Protein AF-A0A327Q9C8-F1 (afdb_monomer_lite)

Organism: NCBI:txid331697

Foldseek 3Di:
DAFD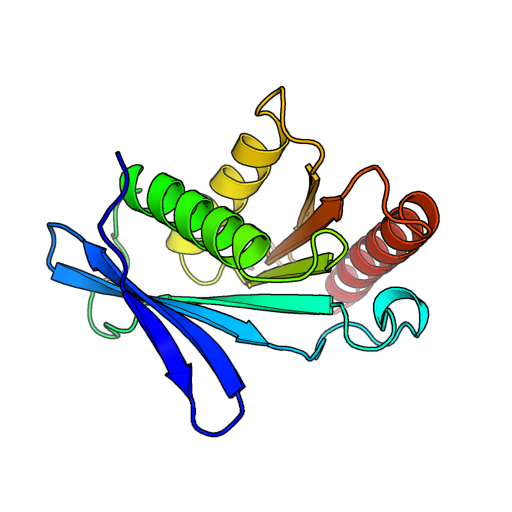KDWDADPVRWIKIWGADPVRWIKMKIWDLDDPQDPDVLCNPVSLETEIDMDTPDPPPPQPDPQDVRVLVVVVVVVVVVCVVDPVFRKYKYKDQPPGPVSVSVLVSLVVVQVDPDAQKHKDKDWQDALDPPGTIMMIMMIGGVPRPCVVVNVVSSVVSSVVVSVVRNVD

pLDDT: mean 71.85, std 12.56, range [40.75, 93.62]

Secondary structure (DSSP, 8-state):
----EEEEE-TT--EEEEEE-TT--EEEEEEES--TT---TTTTGGG-EEEEEEEE--S-S-S-----HHHHHHHHHHHHHHHHHS-TT-EEEEEE-TTSHHHHHHHHHHHHHTT-TT-SEEEEEEEE--SSTTSPPEEEEEEEETT-TTHHHHHHHHHHHHHHHHHHHHH-

Structure (mmCIF, N/CA/C/O backbone):
data_AF-A0A327Q9C8-F1
#
_entry.id   AF-A0A327Q9C8-F1
#
loop_
_atom_site.group_PDB
_atom_site.id
_atom_site.type_symbol
_atom_site.label_atom_id
_atom_site.label_alt_id
_atom_site.label_comp_id
_atom_site.label_asym_id
_atom_site.label_entity_id
_atom_site.label_seq_id
_atom_site.pdbx_PDB_ins_code
_atom_site.Cartn_x
_atom_site.Cartn_y
_atom_site.Cartn_z
_atom_site.occupancy
_atom_site.B_iso_or_equiv
_atom_site.auth_seq_id
_atom_site.auth_comp_id
_atom_site.auth_asym_id
_atom_site.auth_atom_id
_atom_site.pdbx_PDB_model_num
ATOM 1 N N . MET A 1 1 ? -9.774 6.322 -15.501 1.00 77.56 1 MET A N 1
ATOM 2 C CA . MET A 1 1 ? -10.472 5.129 -14.976 1.00 77.56 1 MET A CA 1
ATOM 3 C C . MET A 1 1 ? -9.432 4.022 -14.852 1.00 77.56 1 MET A C 1
ATOM 5 O O . MET A 1 1 ? -8.570 3.989 -15.714 1.00 77.56 1 MET A O 1
ATOM 9 N N . GLY A 1 2 ? -9.413 3.244 -13.765 1.00 84.75 2 GLY A N 1
ATOM 10 C CA . GLY A 1 2 ? -8.486 2.107 -13.612 1.00 84.75 2 GLY A CA 1
ATOM 11 C C . GLY A 1 2 ? -9.004 0.857 -14.327 1.00 84.75 2 GLY A C 1
ATOM 12 O O . GLY A 1 2 ? -10.088 0.898 -14.907 1.00 84.75 2 GLY A O 1
ATOM 13 N N . TYR A 1 3 ? -8.252 -0.237 -14.264 1.00 90.62 3 TYR A N 1
ATOM 14 C CA . TYR A 1 3 ? -8.705 -1.549 -14.710 1.00 90.62 3 TYR A CA 1
ATOM 15 C C . TYR A 1 3 ? -9.805 -2.089 -13.783 1.00 90.62 3 TYR A C 1
ATOM 17 O O . TYR A 1 3 ? -9.808 -1.783 -12.584 1.00 90.62 3 TYR A O 1
ATOM 25 N N . PRO A 1 4 ? -10.749 -2.879 -14.320 1.00 93.25 4 PRO A N 1
ATOM 26 C CA . PRO A 1 4 ? -11.694 -3.614 -13.494 1.00 93.25 4 PRO A CA 1
ATOM 27 C C . PRO A 1 4 ? -10.944 -4.647 -12.648 1.00 93.25 4 PRO A C 1
ATOM 29 O O . PRO A 1 4 ? -9.995 -5.275 -13.116 1.00 93.25 4 PRO A O 1
ATOM 32 N N . PHE A 1 5 ? -11.381 -4.826 -11.406 1.00 93.62 5 PHE A N 1
ATOM 33 C CA . PHE A 1 5 ? -10.825 -5.807 -10.482 1.00 93.62 5 PHE A CA 1
ATOM 34 C C . PHE A 1 5 ? -11.943 -6.633 -9.853 1.00 93.62 5 PHE A C 1
ATOM 36 O O . PHE A 1 5 ? -13.076 -6.165 -9.733 1.00 93.62 5 PHE A O 1
ATOM 43 N N . THR A 1 6 ? -11.615 -7.855 -9.446 1.00 92.69 6 THR A N 1
ATOM 44 C CA . THR A 1 6 ? -12.556 -8.783 -8.810 1.00 92.69 6 THR A CA 1
ATOM 45 C C . THR A 1 6 ? -12.123 -9.035 -7.365 1.00 92.69 6 THR A C 1
ATOM 47 O O . THR A 1 6 ? -10.964 -9.408 -7.157 1.00 92.69 6 THR A O 1
ATOM 50 N N . PRO A 1 7 ? -12.999 -8.802 -6.368 1.00 90.38 7 PRO A N 1
ATOM 51 C CA . PRO A 1 7 ? -12.724 -9.149 -4.981 1.00 90.38 7 PRO A CA 1
ATOM 52 C C . PRO A 1 7 ? -12.836 -10.660 -4.773 1.00 90.38 7 PRO A C 1
ATOM 54 O O . PRO A 1 7 ? -13.761 -11.304 -5.268 1.00 90.38 7 PRO A O 1
ATOM 57 N N . HIS A 1 8 ? -11.917 -11.207 -3.993 1.00 87.81 8 HIS A N 1
ATOM 58 C CA . HIS A 1 8 ? -11.898 -12.599 -3.582 1.00 87.81 8 HIS A CA 1
ATOM 59 C C . HIS A 1 8 ? -11.487 -12.712 -2.111 1.00 87.81 8 HIS A C 1
ATOM 61 O O . HIS A 1 8 ? -10.903 -11.796 -1.530 1.00 87.81 8 HIS A O 1
ATOM 67 N N . CYS A 1 9 ? -11.795 -13.857 -1.514 1.00 78.81 9 CYS A N 1
ATOM 68 C CA . CYS A 1 9 ? -11.366 -14.222 -0.173 1.00 78.81 9 CYS A CA 1
ATOM 69 C C . CYS A 1 9 ? -10.882 -15.670 -0.231 1.00 78.81 9 CYS A C 1
ATOM 71 O O . CYS A 1 9 ? -11.564 -16.510 -0.827 1.00 78.81 9 CYS A O 1
ATOM 73 N N . ASP A 1 10 ? -9.699 -15.957 0.308 1.00 72.94 10 ASP A N 1
ATOM 74 C CA . ASP A 1 10 ? -9.214 -17.335 0.383 1.00 72.94 10 ASP A CA 1
ATOM 75 C C . ASP A 1 10 ? -9.834 -18.100 1.571 1.00 72.94 10 ASP A C 1
ATOM 77 O O . ASP A 1 10 ? -10.580 -17.554 2.386 1.00 72.94 10 ASP A O 1
ATOM 81 N N . LEU A 1 11 ? -9.528 -19.398 1.673 1.00 57.03 11 LEU A N 1
ATOM 82 C CA . LEU A 1 11 ? -10.013 -20.268 2.755 1.00 57.03 11 LEU A CA 1
ATOM 83 C C . LEU A 1 11 ? -9.495 -19.866 4.152 1.00 57.03 11 LEU A C 1
ATOM 85 O O . LEU A 1 11 ? -9.964 -20.415 5.144 1.00 57.03 11 LEU A O 1
ATOM 89 N N . GLN A 1 12 ? -8.523 -18.952 4.234 1.00 59.66 12 GLN A N 1
ATOM 90 C CA . GLN A 1 12 ? -7.949 -18.420 5.473 1.00 59.66 12 GLN A CA 1
ATOM 91 C C . GLN A 1 12 ? -8.437 -16.992 5.767 1.00 59.66 12 GLN A C 1
ATOM 93 O O . GLN A 1 12 ? -7.821 -16.294 6.570 1.00 59.66 12 GLN A O 1
ATOM 98 N N . GLU A 1 13 ? -9.524 -16.560 5.119 1.00 66.62 13 GLU A N 1
ATOM 99 C CA . GLU A 1 13 ? -10.104 -15.219 5.237 1.00 66.62 13 GLU A CA 1
ATOM 100 C C . GLU A 1 13 ? -9.146 -14.084 4.850 1.00 66.62 13 GLU A C 1
ATOM 102 O O . GLU A 1 13 ? -9.253 -12.970 5.366 1.00 66.62 13 GLU A O 1
ATOM 107 N N . LYS A 1 14 ? -8.201 -14.336 3.939 1.00 78.06 14 LYS A N 1
ATOM 108 C CA . LYS A 1 14 ? -7.322 -13.293 3.405 1.00 78.06 14 LYS A CA 1
ATOM 109 C C . LYS A 1 14 ? -8.002 -12.642 2.202 1.00 78.06 14 LYS A C 1
ATOM 111 O O . LYS A 1 14 ? -8.153 -13.293 1.160 1.00 78.06 14 LYS A O 1
ATOM 116 N N . PRO A 1 15 ? -8.427 -11.370 2.310 1.00 87.69 15 PRO A N 1
ATOM 117 C CA . PRO A 1 15 ? -8.992 -10.664 1.179 1.00 87.69 15 PRO A CA 1
ATOM 118 C C . PRO A 1 15 ? -7.902 -10.395 0.144 1.00 87.69 15 PRO A C 1
ATOM 120 O O . PRO A 1 15 ? -6.820 -9.888 0.456 1.00 87.69 15 PRO A O 1
ATOM 123 N N . TYR A 1 16 ? -8.206 -10.717 -1.109 1.00 90.94 16 TYR A N 1
ATOM 124 C CA . TYR A 1 16 ? -7.341 -10.406 -2.234 1.00 90.94 16 TYR A CA 1
ATOM 125 C C . TYR A 1 16 ? -8.145 -9.938 -3.441 1.00 90.94 16 TYR A C 1
ATOM 127 O O . TYR A 1 16 ? -9.330 -10.227 -3.594 1.00 90.94 16 TYR A O 1
ATOM 135 N N . TYR A 1 17 ? -7.492 -9.187 -4.316 1.00 92.94 17 TYR A N 1
ATOM 136 C CA . TYR A 1 17 ? -8.114 -8.574 -5.479 1.00 92.94 17 TYR A CA 1
ATOM 137 C C . TYR A 1 17 ? -7.299 -8.893 -6.716 1.00 92.94 17 TYR A C 1
ATOM 139 O O . TYR A 1 17 ? -6.083 -8.703 -6.729 1.00 92.94 17 TYR A O 1
ATOM 147 N N . PHE A 1 18 ? -7.978 -9.352 -7.761 1.00 92.06 18 PHE A N 1
ATOM 148 C CA . PHE A 1 18 ? -7.358 -9.718 -9.028 1.00 92.06 18 PHE A CA 1
ATOM 149 C C . PHE A 1 18 ? -7.755 -8.739 -10.129 1.00 92.06 18 PHE A C 1
ATOM 151 O O . PHE A 1 18 ? -8.927 -8.372 -10.237 1.00 92.06 18 PHE A O 1
ATOM 158 N N . PHE A 1 19 ? -6.802 -8.340 -10.969 1.00 91.75 19 PHE A N 1
ATOM 159 C CA . PHE A 1 19 ? -7.086 -7.591 -12.193 1.00 91.75 19 PHE A CA 1
ATOM 160 C C . PHE A 1 19 ? -6.124 -7.952 -13.320 1.00 91.75 19 PHE A C 1
ATOM 162 O O . PHE A 1 19 ? -4.989 -8.372 -13.087 1.00 91.75 19 PHE A O 1
ATOM 169 N N . VAL A 1 20 ? -6.590 -7.739 -14.551 1.00 89.81 20 VAL A N 1
ATOM 170 C CA . VAL A 1 20 ? -5.823 -7.960 -15.779 1.00 89.81 20 VAL A CA 1
ATOM 171 C C . VAL A 1 20 ? -5.745 -6.650 -16.550 1.00 89.81 20 VAL A C 1
ATOM 173 O O . VAL A 1 20 ? -6.738 -5.927 -16.658 1.00 89.81 20 VAL A O 1
ATOM 176 N N . THR A 1 21 ? -4.564 -6.322 -17.068 1.00 87.06 21 THR A N 1
ATOM 177 C CA . THR A 1 21 ? -4.378 -5.138 -17.913 1.00 87.06 21 THR A CA 1
ATOM 178 C C . THR A 1 21 ? -4.852 -5.391 -19.345 1.00 87.06 21 THR A C 1
ATOM 180 O O . THR A 1 21 ? -5.048 -6.525 -19.774 1.00 87.06 21 THR A O 1
ATOM 183 N N . ASP A 1 22 ? -4.966 -4.330 -20.137 1.00 84.94 22 ASP A N 1
ATOM 184 C CA . ASP A 1 22 ? -5.209 -4.397 -21.586 1.00 84.94 22 ASP A CA 1
ATOM 185 C C . ASP A 1 22 ? -4.119 -5.166 -22.355 1.00 84.94 22 ASP A C 1
ATOM 187 O O . ASP A 1 22 ? -4.360 -5.662 -23.452 1.00 84.94 22 ASP A O 1
ATOM 191 N N . LYS A 1 23 ? -2.929 -5.308 -21.760 1.00 81.81 23 LYS A N 1
ATOM 192 C CA . LYS A 1 23 ? -1.809 -6.097 -22.294 1.00 81.81 23 LYS A CA 1
ATOM 193 C C . LYS A 1 23 ? -1.829 -7.562 -21.851 1.00 81.81 23 LYS A C 1
ATOM 195 O O . LYS A 1 23 ? -0.871 -8.279 -22.122 1.00 81.81 23 LYS A O 1
ATOM 200 N N . GLY A 1 24 ? -2.877 -7.995 -21.151 1.00 83.00 24 GLY A N 1
ATOM 201 C CA . GLY A 1 24 ? -3.001 -9.361 -20.647 1.00 83.00 24 GLY A CA 1
ATOM 202 C C . GLY A 1 24 ? -2.113 -9.669 -19.440 1.00 83.00 24 GLY A C 1
ATOM 203 O O . GLY A 1 24 ? -1.916 -10.839 -19.137 1.00 83.00 24 GLY A O 1
ATOM 204 N N . LEU A 1 25 ? -1.573 -8.651 -18.756 1.00 82.44 25 LEU A N 1
ATOM 205 C CA . LEU A 1 25 ? -0.778 -8.858 -17.544 1.00 82.44 25 LEU A CA 1
ATOM 206 C C . LEU A 1 25 ? -1.697 -9.023 -16.337 1.00 82.44 25 LEU A C 1
ATOM 208 O O . LEU A 1 25 ? -2.551 -8.170 -16.089 1.00 82.44 25 LEU A O 1
ATOM 212 N N . SER A 1 26 ? -1.471 -10.080 -15.571 1.00 86.12 26 SER A N 1
ATOM 213 C CA . SER A 1 26 ? -2.264 -10.484 -14.419 1.00 86.12 26 SER A CA 1
ATOM 214 C C . SER A 1 26 ? -1.612 -10.054 -13.111 1.00 86.12 26 SER A C 1
ATOM 216 O O . SER A 1 26 ? -0.422 -10.284 -12.869 1.00 86.12 26 SER A O 1
ATOM 218 N N . TYR A 1 27 ? -2.415 -9.461 -12.233 1.00 85.06 27 TYR A N 1
ATOM 219 C CA . TYR A 1 27 ? -1.970 -8.943 -10.949 1.00 85.06 27 TYR A CA 1
ATOM 220 C C . TYR A 1 27 ? -2.885 -9.373 -9.810 1.00 85.06 27 TYR A C 1
ATOM 222 O O . TYR A 1 27 ? -4.100 -9.484 -9.979 1.00 85.06 27 TYR A O 1
ATOM 230 N N . VAL A 1 28 ? -2.285 -9.546 -8.635 1.00 88.00 28 VAL A N 1
ATOM 231 C CA . VAL A 1 28 ? -2.977 -9.803 -7.376 1.00 88.00 28 VAL A CA 1
ATOM 232 C C . VAL A 1 28 ? -2.546 -8.785 -6.318 1.00 88.00 28 VAL A C 1
ATOM 234 O O . VAL A 1 28 ? -1.364 -8.456 -6.206 1.00 88.00 28 VAL A O 1
ATOM 237 N N . VAL A 1 29 ? -3.513 -8.257 -5.569 1.00 87.50 29 VAL A N 1
ATOM 238 C CA . VAL A 1 29 ? -3.307 -7.439 -4.365 1.00 87.50 29 VAL A CA 1
ATOM 239 C C . VAL A 1 29 ? -3.831 -8.234 -3.179 1.00 87.50 29 VAL A C 1
ATOM 241 O O . VAL A 1 29 ? -5.007 -8.579 -3.171 1.00 87.50 29 VAL A O 1
ATOM 244 N N . GLU A 1 30 ? -2.991 -8.519 -2.195 1.00 86.81 30 GLU A N 1
ATOM 245 C CA . GLU A 1 30 ? -3.304 -9.352 -1.031 1.00 86.81 30 GLU A CA 1
ATOM 246 C C . GLU A 1 30 ? -3.218 -8.506 0.241 1.00 86.81 30 GLU A C 1
ATOM 248 O O . GLU A 1 30 ? -2.313 -7.683 0.377 1.00 86.81 30 GLU A O 1
ATOM 253 N N . PHE A 1 31 ? -4.161 -8.699 1.161 1.00 85.62 31 PHE A N 1
ATOM 254 C CA . PHE A 1 31 ? -4.226 -7.989 2.436 1.00 85.62 31 PHE A CA 1
ATOM 255 C C . PHE A 1 31 ? -4.073 -8.999 3.573 1.00 85.62 31 PHE A C 1
ATOM 257 O O . PHE A 1 31 ? -4.984 -9.775 3.866 1.00 85.62 31 PHE A O 1
ATOM 264 N N . TYR A 1 32 ? -2.916 -8.996 4.225 1.00 81.69 32 TYR A N 1
ATOM 265 C CA . TYR A 1 32 ? -2.605 -9.921 5.305 1.00 81.69 32 TYR A CA 1
ATOM 266 C C . TYR A 1 32 ? -2.839 -9.264 6.660 1.00 81.69 32 TYR A C 1
ATOM 268 O O . TYR A 1 32 ? -2.245 -8.233 6.956 1.00 81.69 32 TYR A O 1
ATOM 276 N N . ARG A 1 33 ? -3.646 -9.892 7.524 1.00 75.44 33 ARG A N 1
ATOM 277 C CA . ARG A 1 33 ? -3.734 -9.544 8.956 1.00 75.44 33 ARG A CA 1
ATOM 278 C C . ARG A 1 33 ? -2.525 -10.083 9.722 1.00 75.44 33 ARG A C 1
ATOM 280 O O . ARG A 1 33 ? -2.646 -10.919 10.611 1.00 75.44 33 ARG A O 1
ATOM 287 N N . SER A 1 34 ? -1.344 -9.672 9.300 1.00 63.66 34 SER A N 1
ATOM 288 C CA . SER A 1 34 ? -0.072 -10.010 9.921 1.00 63.66 34 SER A CA 1
ATOM 289 C C . SER A 1 34 ? 0.936 -8.964 9.495 1.00 63.66 34 SER A C 1
ATOM 291 O O . SER A 1 34 ? 0.931 -8.568 8.334 1.00 63.66 34 SER A O 1
ATOM 293 N N . MET A 1 35 ? 1.817 -8.566 10.404 1.00 60.81 35 MET A N 1
ATOM 294 C CA . MET A 1 35 ? 2.996 -7.791 10.051 1.00 60.81 35 MET A CA 1
ATOM 295 C C . MET A 1 35 ? 4.220 -8.654 10.280 1.00 60.81 35 MET A C 1
ATOM 297 O O . MET A 1 35 ? 4.711 -8.757 11.397 1.00 60.81 35 MET A O 1
ATOM 301 N N . ASN A 1 36 ? 4.697 -9.293 9.212 1.00 55.56 36 ASN A N 1
ATOM 302 C CA . ASN A 1 36 ? 5.888 -10.145 9.296 1.00 55.56 36 ASN A CA 1
ATOM 303 C C . ASN A 1 36 ? 7.176 -9.321 9.464 1.00 55.56 36 ASN A C 1
ATOM 305 O O . ASN A 1 36 ? 8.229 -9.874 9.763 1.00 55.56 36 ASN A O 1
ATOM 309 N N . HIS A 1 37 ? 7.090 -8.006 9.247 1.00 57.47 37 HIS A N 1
ATOM 310 C CA . HIS A 1 37 ? 8.231 -7.098 9.178 1.00 57.47 37 HIS A CA 1
ATOM 311 C C . HIS A 1 37 ? 8.350 -6.141 10.373 1.00 57.47 37 HIS A C 1
ATOM 313 O O . HIS A 1 37 ? 9.299 -5.367 10.417 1.00 57.47 37 HIS A O 1
ATOM 319 N N . PHE A 1 38 ? 7.418 -6.170 11.333 1.00 58.81 38 PHE A N 1
ATOM 320 C CA . PHE A 1 38 ? 7.378 -5.210 12.438 1.00 58.81 38 PHE A CA 1
ATOM 321 C C . PHE A 1 38 ? 7.214 -5.919 13.792 1.00 58.81 38 PHE A C 1
ATOM 323 O O . PHE A 1 38 ? 6.160 -6.484 14.062 1.00 58.81 38 PHE A O 1
ATOM 330 N N . ASP A 1 39 ? 8.234 -5.824 14.653 1.00 58.12 39 ASP A N 1
ATOM 331 C CA . ASP A 1 39 ? 8.268 -6.438 15.998 1.00 58.12 39 ASP A CA 1
ATOM 332 C C . ASP A 1 39 ? 7.687 -5.544 17.118 1.00 58.12 39 ASP A C 1
ATOM 334 O O . ASP A 1 39 ? 7.766 -5.888 18.294 1.00 58.12 39 ASP A O 1
ATOM 338 N N . ASP A 1 40 ? 7.140 -4.369 16.791 1.00 60.41 40 ASP A N 1
ATOM 339 C CA . ASP A 1 40 ? 6.662 -3.402 17.790 1.00 60.41 40 ASP A CA 1
ATOM 340 C C . ASP A 1 40 ? 5.160 -3.593 18.090 1.00 60.41 40 ASP A C 1
ATOM 342 O O . ASP A 1 40 ? 4.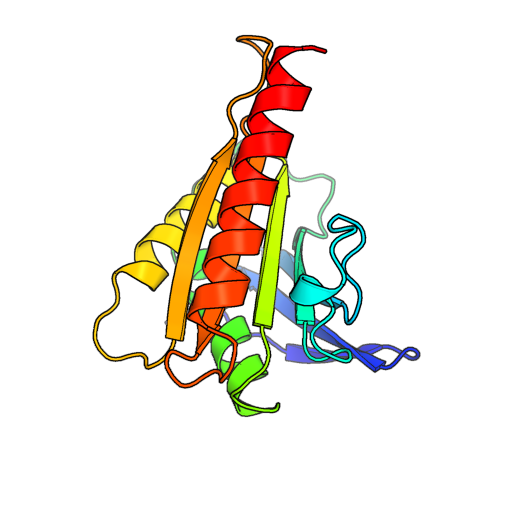319 -3.445 17.196 1.00 60.41 40 ASP A O 1
ATOM 346 N N . ASP A 1 41 ? 4.816 -3.877 19.354 1.00 57.19 41 ASP A N 1
ATOM 347 C CA . ASP A 1 41 ? 3.444 -4.090 19.860 1.00 57.19 41 ASP A CA 1
ATOM 348 C C . ASP A 1 41 ? 2.490 -2.930 19.520 1.00 57.19 41 ASP A C 1
ATOM 350 O O . ASP A 1 41 ? 1.282 -3.105 19.344 1.00 57.19 41 ASP A O 1
ATOM 354 N N . VAL A 1 42 ? 3.034 -1.723 19.370 1.00 54.47 42 VAL A N 1
ATOM 355 C CA . VAL A 1 42 ? 2.302 -0.515 18.968 1.00 54.47 42 VAL A CA 1
ATOM 356 C C . VAL A 1 42 ? 1.732 -0.632 17.565 1.00 54.47 42 VAL A C 1
ATOM 358 O O . VAL A 1 42 ? 0.627 -0.167 17.271 1.00 54.47 42 VAL A O 1
ATOM 361 N N . LEU A 1 43 ? 2.510 -1.247 16.682 1.00 56.97 43 LEU A N 1
ATOM 362 C CA . LEU A 1 43 ? 2.126 -1.479 15.305 1.00 56.97 43 LEU A CA 1
ATOM 363 C C . LEU A 1 43 ? 1.111 -2.639 15.222 1.00 56.97 43 LEU A C 1
ATOM 365 O O . LEU A 1 43 ? 0.361 -2.738 14.247 1.00 56.97 43 LEU A O 1
ATOM 369 N N . TYR A 1 44 ? 1.017 -3.457 16.277 1.00 57.50 44 TYR A N 1
ATOM 370 C CA . TYR A 1 44 ? 0.133 -4.617 16.366 1.00 57.50 44 TYR A CA 1
ATOM 371 C C . TYR A 1 44 ? -1.360 -4.273 16.465 1.00 57.50 44 TYR A C 1
ATOM 373 O O . TYR A 1 44 ? -2.166 -5.155 16.182 1.00 57.50 44 TYR A O 1
ATOM 381 N N . ASN A 1 45 ? -1.729 -3.026 16.812 1.00 63.12 45 ASN A N 1
ATOM 382 C CA . ASN A 1 45 ? -3.088 -2.433 16.812 1.00 63.12 45 ASN A CA 1
ATOM 383 C C . ASN A 1 45 ? -4.256 -3.438 16.967 1.00 63.12 45 ASN A C 1
ATOM 385 O O . ASN A 1 45 ? -5.215 -3.397 16.200 1.00 63.12 45 ASN A O 1
ATOM 389 N N . GLU A 1 46 ? -4.147 -4.392 17.899 1.00 63.62 46 GLU A N 1
ATOM 390 C CA . GLU A 1 46 ? -5.115 -5.479 18.134 1.00 63.62 46 GLU A CA 1
ATOM 391 C C . GLU A 1 46 ? -5.611 -6.217 16.863 1.00 63.62 46 GLU A C 1
ATOM 393 O O . GLU A 1 46 ? -6.775 -6.600 16.759 1.00 63.62 46 GLU A O 1
ATOM 398 N N . GLY A 1 47 ? -4.748 -6.415 15.859 1.00 64.38 47 GLY A N 1
ATOM 399 C CA . GLY A 1 47 ? -5.116 -7.091 14.605 1.00 64.38 47 GLY A CA 1
ATOM 400 C C . GLY A 1 47 ? -5.849 -6.210 13.583 1.00 64.38 47 GLY A C 1
ATOM 401 O O . GLY A 1 47 ? -6.357 -6.721 12.584 1.00 64.38 47 GLY A O 1
ATOM 402 N N . LYS A 1 48 ? -5.875 -4.888 13.795 1.00 73.25 48 LYS A N 1
ATOM 403 C CA . LYS A 1 48 ? -6.385 -3.882 12.845 1.00 73.25 48 LYS A CA 1
ATOM 404 C C . LYS A 1 48 ? -5.322 -3.366 11.873 1.00 73.25 48 LYS A C 1
ATOM 406 O O . LYS A 1 48 ? -5.503 -2.318 11.252 1.00 73.25 48 LYS A O 1
ATOM 411 N N . THR A 1 49 ? -4.203 -4.074 11.751 1.00 78.31 49 THR A N 1
ATOM 412 C CA . THR A 1 49 ? -3.158 -3.740 10.786 1.00 78.31 49 THR A CA 1
ATOM 413 C C . THR A 1 49 ? -3.123 -4.768 9.665 1.00 78.31 49 THR A C 1
ATOM 415 O O . THR A 1 49 ? -3.076 -5.973 9.911 1.00 78.31 49 THR A O 1
ATOM 418 N N . PHE A 1 50 ? -3.136 -4.276 8.431 1.00 80.62 50 PHE A N 1
ATOM 419 C CA . PHE A 1 50 ? -3.002 -5.068 7.221 1.00 80.62 50 PHE A CA 1
ATOM 420 C C . PHE A 1 50 ? -1.669 -4.781 6.544 1.00 80.62 50 PHE A C 1
ATOM 422 O O . PHE A 1 50 ? -1.368 -3.633 6.225 1.00 80.62 50 PHE A O 1
ATOM 429 N N . GLU A 1 51 ? -0.913 -5.826 6.244 1.00 81.25 51 GLU A N 1
ATOM 430 C CA . GLU A 1 51 ? 0.183 -5.753 5.290 1.00 81.25 51 GLU A CA 1
ATOM 431 C C . GLU A 1 51 ? -0.376 -5.971 3.880 1.00 81.25 51 GLU A C 1
ATOM 433 O O . GLU A 1 51 ? -1.020 -6.983 3.592 1.00 81.25 51 GLU A O 1
ATOM 438 N N . VAL A 1 52 ? -0.164 -4.995 3.001 1.00 82.56 52 VAL A N 1
ATOM 439 C CA . VAL A 1 52 ? -0.643 -5.011 1.620 1.00 82.56 52 VAL A CA 1
ATOM 440 C C . VAL A 1 52 ? 0.490 -5.457 0.711 1.00 82.56 52 VAL A C 1
ATOM 442 O O . VAL A 1 52 ? 1.469 -4.734 0.515 1.00 82.56 52 VAL A O 1
ATOM 445 N N . ASN A 1 53 ? 0.327 -6.630 0.109 1.00 80.50 53 ASN A N 1
ATOM 446 C CA . ASN A 1 53 ? 1.244 -7.160 -0.888 1.00 80.50 53 ASN A CA 1
ATOM 447 C C . ASN A 1 53 ? 0.644 -7.000 -2.286 1.00 80.50 53 ASN A C 1
ATOM 449 O O . ASN A 1 53 ? -0.561 -7.128 -2.494 1.00 80.50 53 ASN A O 1
ATOM 453 N N . PHE A 1 54 ? 1.493 -6.721 -3.266 1.00 79.88 54 PHE A N 1
ATOM 454 C CA . PHE A 1 54 ? 1.104 -6.650 -4.661 1.00 79.88 54 PHE A CA 1
ATOM 455 C C . PHE A 1 54 ? 2.056 -7.471 -5.514 1.00 79.88 54 PHE A C 1
ATOM 457 O O . PHE A 1 54 ? 3.247 -7.171 -5.602 1.00 79.88 54 PHE A O 1
ATOM 464 N N . ARG A 1 55 ? 1.514 -8.461 -6.223 1.00 78.31 55 ARG A N 1
ATOM 465 C CA . ARG A 1 55 ? 2.302 -9.365 -7.061 1.00 78.31 55 ARG A CA 1
ATOM 466 C C . ARG A 1 55 ? 1.766 -9.405 -8.481 1.00 78.31 55 ARG A C 1
ATOM 468 O O . ARG A 1 55 ? 0.561 -9.376 -8.722 1.00 78.31 55 ARG A O 1
ATOM 475 N N . ARG A 1 56 ? 2.686 -9.495 -9.439 1.00 79.25 56 ARG A N 1
ATOM 476 C CA . ARG A 1 56 ? 2.373 -9.893 -10.815 1.00 79.25 56 ARG A CA 1
ATOM 477 C C . ARG A 1 56 ? 2.417 -11.418 -10.875 1.00 79.25 56 ARG A C 1
ATOM 479 O O . ARG A 1 56 ? 3.350 -12.005 -10.335 1.00 79.25 56 ARG A O 1
ATOM 486 N N . LEU A 1 57 ? 1.427 -12.043 -11.501 1.00 79.69 57 LEU A N 1
ATOM 487 C CA . LEU A 1 57 ? 1.336 -13.506 -11.570 1.00 79.69 57 LEU A CA 1
ATOM 488 C C . LEU A 1 57 ? 2.087 -14.092 -12.772 1.00 79.69 57 LEU A C 1
ATOM 490 O O . LEU A 1 57 ? 2.517 -15.240 -12.717 1.00 79.69 57 LEU A O 1
ATOM 494 N N . ASP A 1 58 ? 2.308 -13.298 -13.819 1.00 72.25 58 ASP A N 1
ATOM 495 C CA . ASP A 1 58 ? 3.041 -13.745 -15.003 1.00 72.25 58 ASP A CA 1
ATOM 496 C C . ASP A 1 58 ? 4.558 -13.644 -14.766 1.00 72.25 58 ASP A C 1
ATOM 498 O O . ASP A 1 58 ? 5.137 -12.548 -14.710 1.00 72.25 58 ASP A O 1
ATOM 502 N N . SER A 1 59 ? 5.202 -14.804 -14.611 1.00 57.31 59 SER A N 1
ATOM 503 C CA . SER A 1 59 ? 6.641 -14.948 -14.347 1.00 57.31 59 SER A CA 1
ATOM 504 C C . SER A 1 59 ? 7.518 -14.696 -15.581 1.00 57.31 59 SER A C 1
ATOM 506 O O . SER A 1 59 ? 8.677 -14.317 -15.437 1.00 57.31 59 SER A O 1
ATOM 508 N N . GLU A 1 60 ? 6.976 -14.849 -16.792 1.00 54.56 60 GLU A N 1
ATOM 509 C CA . GLU A 1 60 ? 7.767 -14.887 -18.035 1.00 54.56 60 GLU A CA 1
ATOM 510 C C . GLU A 1 60 ? 7.860 -13.546 -18.783 1.00 54.56 60 GLU A C 1
ATOM 512 O O . GLU A 1 60 ? 8.585 -13.426 -19.775 1.00 54.56 60 GLU A O 1
ATOM 517 N N . TYR A 1 61 ? 7.161 -12.499 -18.331 1.00 50.16 61 TYR A N 1
ATOM 518 C CA . TYR A 1 61 ? 7.180 -11.222 -19.044 1.00 50.16 61 TYR A CA 1
ATOM 519 C C . TYR A 1 61 ? 8.479 -10.454 -18.764 1.00 50.16 61 TYR A C 1
ATOM 521 O O . TYR A 1 61 ? 8.659 -9.873 -17.686 1.00 50.16 61 TYR A O 1
ATOM 529 N N . ASN A 1 62 ? 9.366 -10.449 -19.766 1.00 51.62 62 ASN A N 1
ATOM 530 C CA . ASN A 1 62 ? 10.651 -9.750 -19.780 1.00 51.62 62 ASN A CA 1
ATOM 531 C C . ASN A 1 62 ? 10.554 -8.344 -19.159 1.00 51.62 62 ASN A C 1
ATOM 533 O O . ASN A 1 62 ? 9.678 -7.544 -19.496 1.00 51.62 62 ASN A O 1
ATOM 537 N N . SER A 1 63 ? 11.513 -8.049 -18.281 1.00 48.34 63 SER A N 1
ATOM 538 C CA . SER A 1 63 ? 11.677 -6.903 -17.367 1.00 48.34 63 SER A CA 1
ATOM 539 C C . SER A 1 63 ? 11.701 -5.492 -17.989 1.00 48.34 63 SER A C 1
ATOM 541 O O . SER A 1 63 ? 12.071 -4.519 -17.336 1.00 48.34 63 SER A O 1
ATOM 543 N N . LYS A 1 64 ? 11.250 -5.326 -19.236 1.00 51.38 64 LYS A N 1
ATOM 544 C CA . LYS A 1 64 ? 11.050 -4.027 -19.901 1.00 51.38 64 LYS A CA 1
ATOM 545 C C . LYS A 1 64 ? 9.595 -3.557 -19.835 1.00 51.38 64 LYS A C 1
ATOM 547 O O . LYS A 1 64 ? 9.113 -2.876 -20.738 1.00 51.38 64 LYS A O 1
ATOM 552 N N . SER A 1 65 ? 8.875 -3.936 -18.782 1.00 54.06 65 SER A N 1
ATOM 553 C CA . SER A 1 65 ? 7.510 -3.469 -18.555 1.00 54.06 65 SER A CA 1
ATOM 554 C C . SER A 1 65 ? 7.508 -1.948 -18.375 1.00 54.06 65 SER A C 1
ATOM 556 O O . SER A 1 65 ? 7.934 -1.429 -17.345 1.00 54.06 65 SER A O 1
ATOM 558 N N . HIS A 1 66 ? 7.030 -1.223 -19.386 1.00 57.81 66 HIS A N 1
ATOM 559 C CA . HIS A 1 66 ? 6.816 0.219 -19.302 1.00 57.81 66 HIS A CA 1
ATOM 560 C C . HIS A 1 66 ? 5.844 0.569 -18.163 1.00 57.81 66 HIS A C 1
ATOM 562 O O . HIS A 1 66 ? 4.909 -0.182 -17.888 1.00 57.81 66 HIS A O 1
ATOM 568 N N . TYR A 1 67 ? 6.059 1.726 -17.523 1.00 66.69 67 TYR A N 1
ATOM 569 C CA . TYR A 1 67 ? 5.134 2.295 -16.536 1.00 66.69 67 TYR A CA 1
ATOM 570 C C . TYR A 1 67 ? 3.718 2.344 -17.110 1.00 66.69 67 TYR A C 1
ATOM 572 O O . TYR A 1 67 ? 3.485 2.995 -18.129 1.00 66.69 67 TYR A O 1
ATOM 580 N N . ASP A 1 68 ? 2.787 1.695 -16.421 1.00 73.69 68 ASP A N 1
ATOM 581 C CA . ASP A 1 68 ? 1.375 1.738 -16.752 1.00 73.69 68 ASP A CA 1
ATOM 582 C C . ASP A 1 68 ? 0.626 2.620 -15.733 1.00 73.69 68 ASP A C 1
ATOM 584 O O . ASP A 1 68 ? 0.510 2.255 -14.554 1.00 73.69 68 ASP A O 1
ATOM 588 N N . PRO A 1 69 ? 0.133 3.806 -16.136 1.00 73.00 69 PRO A N 1
ATOM 589 C CA . PRO A 1 69 ? -0.598 4.692 -15.236 1.00 73.00 69 PRO A CA 1
ATOM 590 C C . PRO A 1 69 ? -1.921 4.094 -14.744 1.00 73.00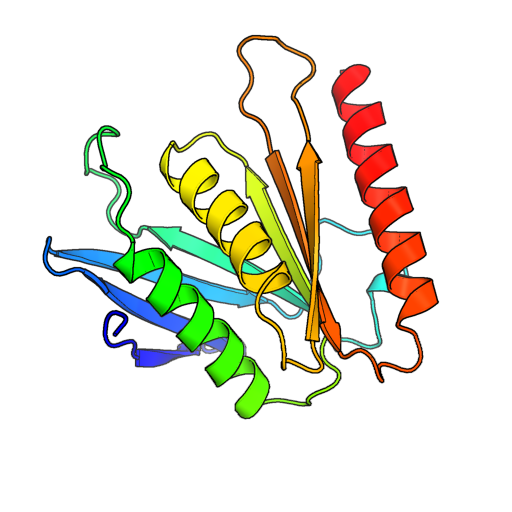 69 PRO A C 1
ATOM 592 O O . PRO A 1 69 ? -2.390 4.478 -13.669 1.00 73.00 69 PRO A O 1
ATOM 595 N N . PHE A 1 70 ? -2.532 3.177 -15.494 1.00 82.44 70 PHE A N 1
ATOM 596 C CA . PHE A 1 70 ? -3.814 2.584 -15.134 1.00 82.44 70 PHE A CA 1
ATOM 597 C C . PHE A 1 70 ? -3.667 1.559 -14.015 1.00 82.44 70 PHE A C 1
ATOM 599 O O . PHE A 1 70 ? -4.545 1.492 -13.155 1.00 82.44 70 PHE A O 1
ATOM 606 N N . ILE A 1 71 ? -2.529 0.860 -13.926 1.00 78.56 71 ILE A N 1
ATOM 607 C CA . ILE A 1 71 ? -2.202 -0.001 -12.775 1.00 78.56 71 ILE A CA 1
ATOM 608 C C . ILE A 1 71 ? -2.232 0.817 -11.483 1.00 78.56 71 ILE A C 1
ATOM 610 O O . ILE A 1 71 ? -2.898 0.440 -10.523 1.00 78.56 71 ILE A O 1
ATOM 614 N N . ALA A 1 72 ? -1.583 1.983 -11.475 1.00 74.06 72 ALA A N 1
ATOM 615 C CA . ALA A 1 72 ? -1.569 2.866 -10.312 1.00 74.06 72 ALA A CA 1
ATOM 616 C C . ALA A 1 72 ? -2.992 3.296 -9.907 1.00 74.06 72 ALA A C 1
ATOM 618 O O . ALA A 1 72 ? -3.354 3.237 -8.739 1.00 74.06 72 ALA A O 1
ATOM 619 N N . ILE A 1 73 ? -3.841 3.684 -10.861 1.00 78.19 73 ILE A N 1
ATOM 620 C CA . ILE A 1 73 ? -5.237 4.043 -10.555 1.00 78.19 73 ILE A CA 1
ATOM 621 C C . ILE A 1 73 ? -6.005 2.836 -9.989 1.00 78.19 73 ILE A C 1
ATOM 623 O O . ILE A 1 73 ? -6.791 2.992 -9.056 1.00 78.19 73 ILE A O 1
ATOM 627 N N . THR A 1 74 ? -5.752 1.641 -10.522 1.00 85.94 74 THR A N 1
ATOM 628 C CA . THR A 1 74 ? -6.397 0.389 -10.097 1.00 85.94 74 THR A CA 1
ATOM 629 C C . THR A 1 74 ? -6.048 0.040 -8.658 1.00 85.94 74 THR A C 1
ATOM 631 O O . THR A 1 74 ? -6.950 -0.203 -7.864 1.00 85.94 74 THR A O 1
ATOM 634 N N . LEU A 1 75 ? -4.767 0.121 -8.288 1.00 80.75 75 LEU A N 1
ATOM 635 C CA . LEU A 1 75 ? -4.314 -0.102 -6.914 1.00 80.75 75 LEU A CA 1
ATOM 636 C C . LEU A 1 75 ? -5.007 0.830 -5.917 1.00 80.75 75 LEU A C 1
ATOM 638 O O . LEU A 1 75 ? -5.411 0.386 -4.846 1.00 80.75 75 LEU A O 1
ATOM 642 N N . ARG A 1 76 ? -5.215 2.104 -6.276 1.00 78.75 76 ARG A N 1
ATOM 643 C CA . ARG A 1 76 ? -5.926 3.052 -5.393 1.00 78.75 76 ARG A CA 1
ATOM 644 C C . ARG A 1 76 ? -7.370 2.673 -5.231 1.00 78.75 76 ARG A C 1
ATOM 646 O O . ARG A 1 76 ? -7.888 2.738 -4.123 1.00 78.75 76 ARG A O 1
ATOM 653 N N . ASN A 1 77 ? -8.011 2.296 -6.324 1.00 85.44 77 ASN A N 1
ATOM 654 C CA . ASN A 1 77 ? -9.399 1.886 -6.269 1.00 85.44 77 ASN A CA 1
ATOM 655 C C . ASN A 1 77 ? -9.559 0.612 -5.435 1.00 85.44 77 ASN A C 1
ATOM 657 O O . ASN A 1 77 ? -10.508 0.544 -4.670 1.00 85.44 77 ASN A O 1
ATOM 661 N N . ILE A 1 78 ? -8.614 -0.331 -5.510 1.00 87.19 78 ILE A N 1
ATOM 662 C CA . ILE A 1 78 ? -8.604 -1.538 -4.675 1.00 87.19 78 ILE A CA 1
ATOM 663 C C . ILE A 1 78 ? -8.446 -1.184 -3.194 1.00 87.19 78 ILE A C 1
ATOM 665 O O . ILE A 1 78 ? -9.257 -1.626 -2.391 1.00 87.19 78 ILE A O 1
ATOM 669 N N . ILE A 1 79 ? -7.458 -0.359 -2.826 1.00 82.81 79 ILE A N 1
ATOM 670 C CA . ILE A 1 79 ? -7.238 0.027 -1.420 1.00 82.81 79 ILE A CA 1
ATOM 671 C C . ILE A 1 79 ? -8.450 0.780 -0.864 1.00 82.81 79 ILE A C 1
ATOM 673 O O . ILE A 1 79 ? -8.922 0.460 0.220 1.00 82.81 79 ILE A O 1
ATOM 677 N N . LEU A 1 80 ? -8.985 1.754 -1.605 1.00 81.75 80 LEU A N 1
ATOM 678 C CA . LEU A 1 80 ? -10.166 2.505 -1.168 1.00 81.75 80 LEU A CA 1
ATOM 679 C C . LEU A 1 80 ? -11.407 1.618 -1.077 1.00 81.75 80 LEU A C 1
ATOM 681 O O . LEU A 1 80 ? -12.172 1.750 -0.129 1.00 81.75 80 LEU A O 1
ATOM 685 N N . PHE A 1 81 ? -11.597 0.710 -2.035 1.00 86.75 81 PHE A N 1
ATOM 686 C CA . PHE A 1 81 ? -12.688 -0.256 -1.989 1.00 86.75 81 PHE A CA 1
ATOM 687 C C . PHE A 1 81 ? -12.554 -1.163 -0.766 1.00 86.75 81 PHE A C 1
ATOM 689 O O . PHE A 1 81 ? -13.525 -1.352 -0.048 1.00 86.75 81 PHE A O 1
ATOM 696 N N . HIS A 1 82 ? -11.353 -1.675 -0.493 1.00 86.44 82 HIS A N 1
ATOM 697 C CA . HIS A 1 82 ? -11.083 -2.495 0.681 1.00 86.44 82 HIS A CA 1
ATOM 698 C C . HIS A 1 82 ? -11.380 -1.735 1.978 1.00 86.44 82 HIS A C 1
ATOM 700 O O . HIS A 1 82 ? -12.145 -2.223 2.801 1.00 86.44 82 HIS A O 1
ATOM 706 N N . ILE A 1 83 ? -10.876 -0.503 2.114 1.00 81.75 83 ILE A N 1
ATOM 707 C CA . ILE A 1 83 ? -11.190 0.381 3.246 1.00 81.75 83 ILE A CA 1
ATOM 708 C C . ILE A 1 83 ? -12.705 0.516 3.437 1.00 81.75 83 ILE A C 1
ATOM 710 O O . ILE A 1 83 ? -13.182 0.372 4.550 1.00 81.75 83 ILE A O 1
ATOM 714 N N . GLN A 1 84 ? -13.468 0.734 2.362 1.00 82.44 84 GLN A N 1
ATOM 715 C CA . GLN A 1 84 ? -14.929 0.871 2.431 1.00 82.44 84 GLN A CA 1
ATOM 716 C C . GLN A 1 84 ? -15.662 -0.416 2.836 1.00 82.44 84 GLN A C 1
ATOM 718 O O . GLN A 1 84 ? -16.797 -0.341 3.297 1.00 82.44 84 GLN A O 1
ATOM 723 N N . GLN A 1 85 ? -15.067 -1.593 2.618 1.00 82.31 85 GLN A N 1
ATOM 724 C CA . GLN A 1 85 ? -15.649 -2.878 3.025 1.00 82.31 85 GLN A CA 1
ATOM 725 C C . GLN A 1 85 ? -15.288 -3.269 4.469 1.00 82.31 85 GLN A C 1
ATOM 727 O O . GLN A 1 85 ? -15.828 -4.247 4.987 1.00 82.31 85 GLN A O 1
ATOM 732 N N . HIS A 1 86 ? -14.381 -2.538 5.119 1.00 75.38 86 HIS A N 1
ATOM 733 C CA . HIS A 1 86 ? -13.848 -2.859 6.441 1.00 75.38 86 HIS A CA 1
ATOM 734 C C . HIS A 1 86 ? -13.902 -1.643 7.386 1.00 75.38 86 HIS A C 1
ATOM 736 O O . HIS A 1 86 ? -14.389 -0.579 7.024 1.00 75.38 86 HIS A O 1
ATOM 742 N N . ASP A 1 87 ? -13.448 -1.815 8.633 1.00 70.19 87 ASP A N 1
ATOM 743 C CA . ASP A 1 87 ? -13.380 -0.732 9.628 1.00 70.19 87 ASP A CA 1
ATOM 744 C C . ASP A 1 87 ? -12.494 0.425 9.111 1.00 70.19 87 ASP A C 1
ATOM 746 O O . ASP A 1 87 ? -11.359 0.208 8.664 1.00 70.19 87 ASP A O 1
ATOM 750 N N . GLU A 1 88 ? -13.013 1.655 9.183 1.00 68.69 88 GLU A N 1
ATOM 751 C CA . GLU A 1 88 ? -12.356 2.887 8.723 1.00 68.69 88 GLU A CA 1
ATOM 752 C C . GLU A 1 88 ? -11.111 3.240 9.551 1.00 68.69 88 GLU A C 1
ATOM 754 O O . GLU A 1 88 ? -10.345 4.124 9.181 1.00 68.69 88 GLU A O 1
ATOM 759 N N . LEU A 1 89 ? -10.871 2.541 10.662 1.00 75.94 89 LEU A N 1
ATOM 760 C CA . LEU A 1 89 ? -9.707 2.750 11.521 1.00 75.94 89 LEU A CA 1
ATOM 761 C C . LEU A 1 89 ? -8.624 1.674 11.362 1.00 75.94 89 LEU A C 1
ATOM 763 O O . LEU A 1 89 ? -7.705 1.602 12.173 1.00 75.94 89 LEU A O 1
ATOM 767 N N . ASN A 1 90 ? -8.687 0.839 10.325 1.00 79.56 90 ASN A N 1
ATOM 768 C CA . ASN A 1 90 ? -7.580 -0.067 10.027 1.00 79.56 90 ASN A CA 1
ATOM 769 C C . ASN A 1 90 ? -6.336 0.691 9.543 1.00 79.56 90 ASN A C 1
ATOM 771 O O . ASN A 1 90 ? -6.419 1.754 8.925 1.00 79.56 90 ASN A O 1
ATOM 775 N N . ILE A 1 91 ? -5.172 0.105 9.796 1.00 79.00 91 ILE A N 1
ATOM 776 C CA . ILE A 1 91 ? -3.878 0.621 9.363 1.00 79.00 91 ILE A CA 1
ATOM 777 C C . ILE A 1 91 ? -3.354 -0.281 8.256 1.00 79.00 91 ILE A C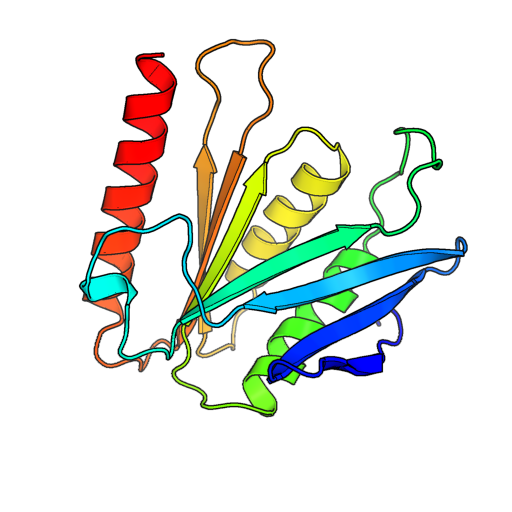 1
ATOM 779 O O . ILE A 1 91 ? -3.420 -1.499 8.370 1.00 79.00 91 ILE A O 1
ATOM 783 N N . TYR A 1 92 ? -2.825 0.299 7.184 1.00 81.38 92 TYR A N 1
ATOM 784 C CA . TYR A 1 92 ? -2.312 -0.473 6.055 1.00 81.38 92 TYR A CA 1
ATOM 785 C C . TYR A 1 92 ? -0.838 -0.176 5.862 1.00 81.38 92 TYR A C 1
ATOM 787 O O . TYR A 1 92 ? -0.474 0.969 5.599 1.00 81.38 92 TYR A O 1
ATOM 795 N N . THR A 1 93 ? 0.007 -1.188 5.969 1.00 80.00 93 THR A N 1
ATOM 796 C CA . THR A 1 93 ? 1.435 -1.096 5.674 1.00 80.00 93 THR A CA 1
ATOM 797 C C . THR A 1 93 ? 1.732 -1.760 4.340 1.00 80.00 93 THR A C 1
ATOM 799 O O . THR A 1 93 ? 0.995 -2.623 3.874 1.00 80.00 93 THR A O 1
ATOM 802 N N . PHE A 1 94 ? 2.797 -1.332 3.676 1.00 77.81 94 PHE A N 1
ATOM 803 C CA . PHE A 1 94 ? 3.292 -1.997 2.478 1.00 77.81 94 PHE A CA 1
ATOM 804 C C . PHE A 1 94 ? 4.811 -1.900 2.431 1.00 77.81 94 PHE A C 1
ATOM 806 O O . PHE A 1 94 ? 5.387 -0.854 2.747 1.00 77.81 94 PHE A O 1
ATOM 813 N N . LEU A 1 95 ? 5.438 -2.988 1.997 1.00 71.50 95 LEU A N 1
ATOM 814 C CA . 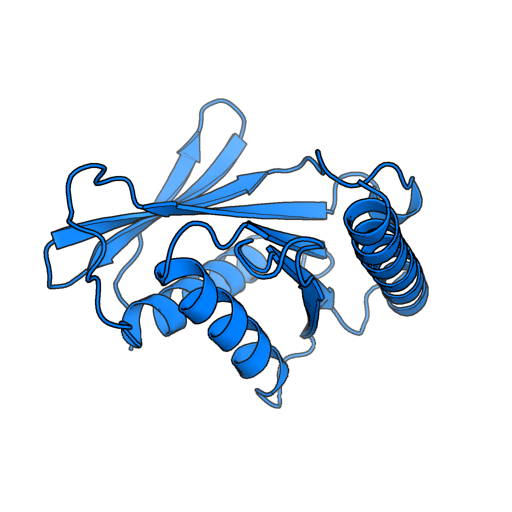LEU A 1 95 ? 6.858 -3.079 1.698 1.00 71.50 95 LEU A CA 1
ATOM 815 C C . LEU A 1 95 ? 7.008 -3.433 0.215 1.00 71.50 95 LEU A C 1
ATOM 817 O O . LEU A 1 95 ? 6.320 -4.311 -0.302 1.00 71.50 95 LEU A O 1
ATOM 821 N N . CYS A 1 96 ? 7.868 -2.712 -0.495 1.00 67.56 96 CYS A N 1
ATOM 822 C CA . CYS A 1 96 ? 8.199 -2.995 -1.886 1.00 67.56 96 CYS A CA 1
ATOM 823 C C . CYS A 1 96 ? 9.716 -3.083 -2.026 1.00 67.56 96 CYS A C 1
ATOM 825 O O . CYS A 1 96 ? 10.384 -2.048 -2.052 1.00 67.56 96 CYS A O 1
ATOM 827 N N . ASP A 1 97 ? 10.247 -4.294 -2.156 1.00 59.75 97 ASP A N 1
ATOM 828 C CA . ASP A 1 97 ? 11.670 -4.520 -2.406 1.00 59.75 97 ASP A CA 1
ATOM 829 C C . ASP A 1 97 ? 11.958 -4.354 -3.900 1.00 59.75 97 ASP A C 1
ATOM 831 O O . ASP A 1 97 ? 11.477 -5.136 -4.716 1.00 59.75 97 ASP A O 1
ATOM 835 N N . SER A 1 98 ? 12.704 -3.311 -4.299 1.00 52.22 98 SER A N 1
ATOM 836 C CA . SER A 1 98 ? 12.729 -2.855 -5.703 1.00 52.22 98 SER A CA 1
ATOM 837 C C . SER A 1 98 ? 13.568 -3.680 -6.675 1.00 52.22 98 SER A C 1
ATOM 839 O O . SER A 1 98 ? 14.237 -3.131 -7.560 1.00 52.22 98 SER A O 1
ATOM 841 N N . VAL A 1 99 ? 13.582 -4.996 -6.535 1.00 50.31 99 VAL A N 1
ATOM 842 C CA . VAL A 1 99 ? 14.260 -5.862 -7.504 1.00 50.31 99 VAL A CA 1
ATOM 843 C C . VAL A 1 99 ? 13.593 -5.738 -8.885 1.00 50.31 99 VAL A C 1
ATOM 845 O O . VAL A 1 99 ? 14.251 -5.939 -9.904 1.00 50.31 99 VAL A O 1
ATOM 848 N N . ASP A 1 100 ? 12.330 -5.294 -8.943 1.00 53.81 100 ASP A N 1
ATOM 849 C CA . ASP A 1 100 ? 11.588 -5.086 -10.182 1.00 53.81 100 ASP A CA 1
ATOM 850 C C . ASP A 1 100 ? 11.377 -3.587 -10.501 1.00 53.81 100 ASP A C 1
ATOM 852 O O . ASP A 1 100 ? 10.999 -2.777 -9.652 1.00 53.81 100 ASP A O 1
ATOM 856 N N . LEU A 1 101 ? 11.562 -3.173 -11.763 1.00 49.31 101 LEU A N 1
ATOM 857 C CA . LEU A 1 101 ? 11.298 -1.790 -12.224 1.00 49.31 101 LEU A CA 1
ATOM 858 C C . LEU A 1 101 ? 9.831 -1.370 -12.000 1.00 49.31 101 LEU A C 1
ATOM 860 O O . LEU A 1 101 ? 9.514 -0.176 -11.948 1.00 49.31 101 LEU A O 1
ATOM 864 N N . LEU A 1 102 ? 8.951 -2.356 -11.823 1.00 53.81 102 LEU A N 1
ATOM 865 C CA . LEU A 1 102 ? 7.563 -2.204 -11.406 1.00 53.81 102 LEU A CA 1
ATOM 866 C C . LEU A 1 102 ? 7.415 -1.617 -9.985 1.00 53.81 102 LEU A C 1
ATOM 868 O O . LEU A 1 102 ? 6.417 -0.951 -9.720 1.00 53.81 102 LEU A O 1
ATOM 872 N N . ASP A 1 103 ? 8.400 -1.749 -9.093 1.00 53.53 103 ASP A N 1
ATOM 873 C CA . ASP A 1 103 ? 8.343 -1.225 -7.716 1.00 53.53 103 ASP A CA 1
ATOM 874 C C . ASP A 1 103 ? 8.537 0.286 -7.615 1.00 53.53 103 ASP A C 1
ATOM 876 O O . ASP A 1 103 ? 7.868 0.972 -6.836 1.00 53.53 103 ASP A O 1
ATOM 880 N N . LYS A 1 104 ? 9.348 0.858 -8.508 1.00 51.97 104 LYS A N 1
ATOM 881 C CA . LYS A 1 104 ? 9.498 2.319 -8.634 1.00 51.97 104 LYS A CA 1
ATOM 882 C C . LYS A 1 104 ? 8.190 3.007 -9.037 1.00 51.97 104 LYS A C 1
ATOM 884 O O . LYS A 1 104 ? 7.928 4.157 -8.676 1.00 51.97 104 LYS A O 1
ATOM 889 N N . VAL A 1 105 ? 7.352 2.301 -9.795 1.00 54.25 105 VAL A N 1
ATOM 890 C CA . VAL A 1 105 ? 6.015 2.744 -10.210 1.00 54.25 105 VAL A CA 1
ATOM 891 C C . VAL A 1 105 ? 5.053 2.764 -9.016 1.00 54.25 105 VAL A C 1
ATOM 893 O O . VAL A 1 105 ? 4.288 3.722 -8.865 1.00 54.25 105 VAL A O 1
ATOM 896 N N . ARG A 1 106 ? 5.153 1.757 -8.139 1.00 60.25 106 ARG A N 1
ATOM 897 C CA . ARG A 1 106 ? 4.335 1.571 -6.929 1.00 60.25 106 ARG A CA 1
ATOM 898 C C . ARG A 1 106 ? 4.668 2.607 -5.848 1.00 60.25 106 ARG A C 1
ATOM 900 O O . ARG A 1 106 ? 3.765 3.241 -5.305 1.00 60.25 106 ARG A O 1
ATOM 907 N N . SER A 1 107 ? 5.944 2.926 -5.625 1.00 55.38 107 SER A N 1
ATOM 908 C CA . SER A 1 107 ? 6.334 3.971 -4.659 1.00 55.38 107 SER A CA 1
ATOM 909 C C . SER A 1 107 ? 5.944 5.388 -5.099 1.00 55.38 107 SER A C 1
ATOM 911 O O . SER A 1 107 ? 5.520 6.226 -4.295 1.00 55.38 107 SER A O 1
ATOM 913 N N . LYS A 1 108 ? 6.018 5.670 -6.407 1.00 60.12 108 LYS A N 1
ATOM 914 C CA . LYS A 1 108 ? 5.517 6.923 -6.996 1.00 60.12 108 LYS A CA 1
ATOM 915 C C . LYS A 1 108 ? 3.994 7.035 -6.875 1.00 60.12 108 LYS A C 1
ATOM 917 O O . LYS A 1 108 ? 3.472 8.146 -6.772 1.00 60.12 108 LYS A O 1
ATOM 922 N N . TYR A 1 109 ? 3.297 5.903 -6.883 1.00 63.69 109 TYR A N 1
ATOM 923 C CA . TYR A 1 109 ? 1.854 5.802 -6.710 1.00 63.69 109 TYR A CA 1
ATOM 924 C C . TYR A 1 109 ? 1.413 6.191 -5.287 1.00 63.69 109 TYR A C 1
ATOM 926 O O . TYR A 1 109 ? 0.603 7.111 -5.148 1.00 63.69 109 TYR A O 1
ATOM 934 N N . PHE A 1 110 ? 2.026 5.631 -4.241 1.00 59.34 110 PHE A N 1
ATOM 935 C CA . PHE A 1 110 ? 1.705 6.004 -2.857 1.00 59.34 110 PHE A CA 1
ATOM 936 C C . PHE A 1 110 ? 2.064 7.460 -2.541 1.00 59.34 110 PHE A C 1
ATOM 938 O O . PHE A 1 110 ? 1.257 8.184 -1.959 1.00 59.34 110 PHE A O 1
ATOM 945 N N . ARG A 1 111 ? 3.208 7.954 -3.041 1.00 59.53 111 ARG A N 1
ATOM 946 C CA . ARG A 1 111 ? 3.576 9.380 -2.930 1.00 59.53 111 ARG A CA 1
ATOM 947 C C . ARG A 1 111 ? 2.580 10.320 -3.619 1.00 59.53 111 ARG A C 1
ATOM 949 O O . ARG A 1 111 ? 2.433 11.465 -3.196 1.00 59.53 111 ARG A O 1
ATOM 956 N N . ARG A 1 112 ? 1.919 9.886 -4.699 1.00 61.78 112 ARG A N 1
ATOM 957 C CA . ARG A 1 112 ? 0.871 10.673 -5.379 1.00 61.78 112 ARG A CA 1
ATOM 958 C C . ARG A 1 112 ? -0.462 10.607 -4.639 1.00 61.78 112 ARG A C 1
ATOM 960 O O . ARG A 1 112 ? -1.130 11.632 -4.546 1.00 61.78 112 ARG A O 1
ATOM 967 N N . MET A 1 113 ? -0.810 9.453 -4.080 1.00 59.66 113 MET A N 1
ATOM 968 C CA . MET A 1 113 ? -1.995 9.285 -3.238 1.00 59.66 113 MET A CA 1
ATOM 969 C C . MET A 1 113 ? -1.895 10.113 -1.944 1.00 59.66 113 MET A C 1
ATOM 971 O O . MET A 1 113 ? -2.838 10.814 -1.602 1.00 59.66 113 MET A O 1
ATOM 975 N N . ALA A 1 114 ? -0.712 10.195 -1.324 1.00 53.62 114 ALA A N 1
ATOM 976 C CA . ALA A 1 114 ? -0.430 11.097 -0.197 1.00 53.62 114 ALA A CA 1
ATOM 977 C C . ALA A 1 114 ? -0.705 12.580 -0.476 1.00 53.62 114 ALA A C 1
ATOM 979 O O . ALA A 1 114 ? -0.940 13.363 0.443 1.00 53.62 114 ALA A O 1
ATOM 980 N N . LYS A 1 115 ? -0.649 12.979 -1.750 1.00 54.62 115 LYS A N 1
ATOM 981 C CA . LYS A 1 115 ? -0.848 14.362 -2.189 1.00 54.62 115 LYS A CA 1
ATOM 982 C C . LYS A 1 115 ? -2.287 14.658 -2.612 1.00 54.62 115 LYS A C 1
ATOM 984 O O . LYS A 1 115 ? -2.591 15.826 -2.860 1.00 54.62 115 LYS A O 1
ATOM 989 N N . SER A 1 116 ? -3.169 13.658 -2.722 1.00 55.38 116 SER A N 1
ATOM 990 C CA . SER A 1 116 ? -4.570 13.918 -3.065 1.00 55.38 116 SER A CA 1
ATOM 991 C C . SER A 1 116 ? -5.283 14.553 -1.874 1.00 55.38 116 SER A C 1
ATOM 993 O O . SER A 1 116 ? -5.458 13.918 -0.838 1.00 55.38 116 SER A O 1
ATOM 995 N N . LYS A 1 117 ? -5.668 15.825 -2.021 1.00 48.03 117 LYS A N 1
ATOM 996 C CA . LYS A 1 117 ? -6.471 16.559 -1.036 1.00 48.03 117 LYS A CA 1
ATOM 997 C C . LYS A 1 117 ? -7.863 15.924 -0.908 1.00 48.03 117 LYS A C 1
ATOM 999 O O . LYS A 1 117 ? -8.430 15.524 -1.922 1.00 48.03 117 LYS A O 1
ATOM 1004 N N . GLY A 1 118 ? -8.408 15.898 0.309 1.00 55.16 118 GLY A N 1
ATOM 1005 C CA . GLY A 1 118 ? -9.799 15.501 0.573 1.00 55.16 118 GLY A CA 1
ATOM 1006 C C . GLY A 1 118 ? -10.017 14.039 0.964 1.00 55.16 118 GLY A C 1
ATOM 1007 O O . GLY A 1 118 ? -11.150 13.583 0.920 1.00 55.16 118 GLY A O 1
ATOM 1008 N N . LEU A 1 119 ? -8.961 13.304 1.319 1.00 60.59 119 LEU A N 1
ATOM 1009 C CA . LEU A 1 119 ? -9.100 12.033 2.027 1.00 60.59 119 LEU A CA 1
ATOM 1010 C C . LEU A 1 119 ? -8.729 12.257 3.494 1.00 60.59 119 LEU A C 1
ATOM 1012 O O . LEU A 1 119 ? -7.659 12.800 3.780 1.00 60.59 119 LEU A O 1
ATOM 1016 N N . ASP A 1 120 ? -9.567 11.771 4.406 1.00 74.00 120 ASP A N 1
ATOM 1017 C CA . ASP A 1 120 ? -9.278 11.719 5.847 1.00 74.00 120 ASP A CA 1
ATOM 1018 C C . ASP A 1 120 ? -8.151 10.725 6.177 1.00 74.00 120 ASP A C 1
ATOM 1020 O O . ASP A 1 120 ? -7.713 10.587 7.310 1.00 74.00 120 ASP A O 1
ATOM 1024 N N . TRP A 1 121 ? -7.582 10.097 5.151 1.00 74.88 121 TRP A N 1
ATOM 1025 C CA . TRP A 1 121 ? -6.465 9.172 5.210 1.00 74.88 121 TRP A CA 1
ATOM 1026 C C . TRP A 1 121 ? -5.134 9.863 4.924 1.00 74.88 121 TRP A C 1
ATOM 1028 O O . TRP A 1 121 ? -4.976 10.597 3.944 1.00 74.88 121 TRP A O 1
ATOM 1038 N N . LYS A 1 122 ? -4.138 9.590 5.763 1.00 76.19 122 LYS A N 1
ATOM 1039 C CA . LYS A 1 122 ? -2.752 10.010 5.561 1.00 76.19 122 LYS A CA 1
ATOM 1040 C C . LYS A 1 122 ? -1.946 8.856 5.012 1.00 76.19 122 LYS A C 1
ATOM 1042 O O . LYS A 1 122 ? -1.989 7.745 5.528 1.00 76.19 122 LYS A O 1
ATOM 1047 N N . PHE A 1 123 ? -1.166 9.172 3.989 1.00 75.62 123 PHE A N 1
ATOM 1048 C CA . PHE A 1 123 ? -0.236 8.247 3.366 1.00 75.62 123 PHE A CA 1
ATOM 1049 C C . PHE A 1 123 ? 1.174 8.759 3.607 1.00 75.62 123 PHE A C 1
ATOM 1051 O O . PHE A 1 123 ? 1.494 9.901 3.262 1.00 75.62 123 PHE A O 1
ATOM 1058 N N . ILE A 1 124 ? 2.014 7.916 4.189 1.00 74.88 124 ILE A N 1
ATOM 1059 C CA . ILE A 1 124 ? 3.418 8.217 4.455 1.00 74.88 124 ILE A CA 1
ATOM 1060 C C . ILE A 1 124 ? 4.252 7.111 3.826 1.00 74.88 124 ILE A C 1
ATOM 1062 O O . ILE A 1 124 ? 3.884 5.944 3.869 1.00 74.88 124 ILE A O 1
ATOM 1066 N N . SER A 1 125 ? 5.357 7.484 3.187 1.00 73.88 125 SER A N 1
ATOM 1067 C CA . SER A 1 125 ? 6.239 6.539 2.506 1.00 73.88 125 SER A CA 1
ATOM 1068 C C . SER A 1 125 ? 7.696 6.953 2.665 1.00 73.88 125 SER A C 1
ATOM 1070 O O . SER A 1 125 ? 8.022 8.118 2.419 1.00 73.88 125 SER A O 1
ATOM 1072 N N . PHE A 1 126 ? 8.553 5.992 2.975 1.00 70.38 126 PHE A N 1
ATOM 1073 C CA . PHE A 1 126 ? 10.001 6.100 3.026 1.00 70.38 126 PHE A CA 1
ATOM 1074 C C . PHE A 1 126 ? 10.629 5.365 1.841 1.00 70.38 126 PHE A C 1
ATOM 1076 O O . PHE A 1 126 ? 10.124 4.350 1.365 1.00 70.38 126 PHE A O 1
ATOM 1083 N N . GLU A 1 127 ? 11.725 5.926 1.348 1.00 72.69 127 GLU A N 1
ATOM 1084 C CA . GLU A 1 127 ? 12.604 5.311 0.358 1.00 72.69 127 GLU A CA 1
ATOM 1085 C C . GLU A 1 127 ? 13.864 4.872 1.101 1.00 72.69 127 GLU A C 1
ATOM 1087 O O . GLU A 1 127 ? 14.593 5.711 1.632 1.00 72.69 127 GLU A O 1
ATOM 1092 N N . ILE A 1 128 ? 14.056 3.561 1.193 1.00 73.38 128 ILE A N 1
ATOM 1093 C CA . ILE A 1 128 ? 15.174 2.901 1.855 1.00 73.38 128 ILE A CA 1
ATOM 1094 C C . ILE A 1 128 ? 16.209 2.632 0.768 1.00 73.38 128 ILE A C 1
ATOM 1096 O O . ILE A 1 128 ? 15.963 1.893 -0.182 1.00 73.38 128 ILE A O 1
ATOM 1100 N N . LEU A 1 129 ? 17.343 3.322 0.854 1.00 70.44 129 LEU A N 1
ATOM 1101 C CA . LEU A 1 129 ? 18.432 3.135 -0.094 1.00 70.44 129 LEU A CA 1
ATOM 1102 C C . LEU A 1 129 ? 19.336 2.004 0.400 1.00 70.44 129 LEU A C 1
ATOM 1104 O O . LEU A 1 129 ? 19.716 2.028 1.572 1.00 70.44 129 LEU A O 1
ATOM 1108 N N . PRO A 1 130 ? 19.738 1.089 -0.491 1.00 68.00 130 PRO A N 1
ATOM 1109 C CA . PRO A 1 130 ? 20.567 -0.039 -0.119 1.00 68.00 130 PRO A CA 1
ATOM 1110 C C . PRO A 1 130 ? 21.986 0.434 0.232 1.00 68.00 130 PRO A C 1
ATOM 1112 O O . PRO A 1 130 ? 22.442 1.463 -0.282 1.00 68.00 130 PRO A O 1
ATOM 1115 N N . PRO A 1 131 ? 22.728 -0.327 1.055 1.00 67.12 131 PRO A N 1
ATOM 1116 C CA . PRO A 1 131 ? 24.125 -0.031 1.386 1.00 67.12 131 PRO A CA 1
ATOM 1117 C C . PRO A 1 131 ? 25.032 -0.090 0.159 1.00 67.12 131 PRO A C 1
ATOM 1119 O O . PRO A 1 131 ? 25.962 0.702 0.008 1.00 67.12 131 PRO A O 1
ATOM 1122 N N . ASN A 1 132 ? 24.756 -1.043 -0.732 1.00 68.94 132 ASN A N 1
ATOM 1123 C CA . ASN A 1 132 ? 25.519 -1.254 -1.945 1.00 68.94 132 ASN A CA 1
ATOM 1124 C C . ASN A 1 132 ? 24.974 -0.347 -3.064 1.00 68.94 132 ASN A C 1
ATOM 1126 O O . ASN A 1 132 ? 23.772 -0.393 -3.328 1.00 68.94 132 ASN A O 1
ATOM 1130 N N . PRO A 1 133 ? 25.821 0.412 -3.787 1.00 64.25 133 PRO A N 1
ATOM 1131 C CA . PRO A 1 133 ? 25.392 1.240 -4.920 1.00 64.25 133 PRO A CA 1
ATOM 1132 C C . PRO A 1 133 ? 24.707 0.460 -6.056 1.00 64.25 133 PRO A C 1
ATOM 1134 O O . PRO A 1 133 ? 24.015 1.067 -6.870 1.00 64.25 133 PRO A O 1
ATOM 1137 N N . ASN A 1 134 ? 24.874 -0.865 -6.108 1.00 62.38 134 ASN A N 1
ATOM 1138 C CA . ASN A 1 134 ? 24.202 -1.743 -7.070 1.00 62.38 134 ASN A CA 1
ATOM 1139 C C . ASN A 1 134 ? 22.926 -2.399 -6.520 1.00 62.38 134 ASN A C 1
ATOM 1141 O O . ASN A 1 134 ? 22.285 -3.174 -7.228 1.00 62.38 134 ASN A O 1
ATOM 1145 N N . GLY A 1 135 ? 22.583 -2.140 -5.258 1.00 60.38 135 GLY A N 1
ATOM 1146 C CA . GLY A 1 135 ? 21.356 -2.633 -4.660 1.00 60.38 135 GLY A CA 1
ATOM 1147 C C . GLY A 1 135 ? 20.125 -1.915 -5.210 1.00 60.38 135 GLY A C 1
ATOM 1148 O O . GLY A 1 135 ? 20.186 -0.803 -5.742 1.00 60.38 135 GLY A O 1
ATOM 1149 N N . SER A 1 136 ? 18.981 -2.546 -5.001 1.00 62.38 136 SER A N 1
ATOM 1150 C CA . SER A 1 136 ? 17.663 -1.986 -5.271 1.00 62.38 136 SER A CA 1
ATOM 1151 C C . SER A 1 136 ? 17.129 -1.259 -4.030 1.00 62.38 136 SER A C 1
ATOM 1153 O O . SER A 1 136 ? 17.310 -1.741 -2.920 1.00 62.38 136 SER A O 1
ATOM 1155 N N . ALA A 1 137 ? 16.506 -0.090 -4.202 1.00 66.31 137 ALA A N 1
ATOM 1156 C CA . ALA A 1 137 ? 15.935 0.692 -3.104 1.00 66.31 137 ALA A CA 1
ATOM 1157 C C . ALA A 1 137 ? 14.582 0.140 -2.653 1.00 66.31 137 ALA A C 1
ATOM 1159 O O . ALA A 1 137 ? 13.627 0.171 -3.422 1.00 66.31 137 ALA A O 1
ATOM 1160 N N . SER A 1 138 ? 14.455 -0.292 -1.405 1.00 68.12 138 SER A N 1
ATOM 1161 C CA . SER A 1 138 ? 13.162 -0.707 -0.867 1.00 68.12 138 SER A CA 1
ATOM 1162 C C . SER A 1 138 ? 12.283 0.496 -0.527 1.00 68.12 138 SER A C 1
ATOM 1164 O O . SER A 1 138 ? 12.747 1.591 -0.207 1.00 68.12 138 SER A O 1
ATOM 1166 N N . TYR A 1 139 ? 10.972 0.320 -0.616 1.00 72.50 139 TYR A N 1
ATOM 1167 C CA . TYR A 1 139 ? 10.006 1.347 -0.254 1.00 72.50 139 TYR A CA 1
ATOM 1168 C C . TYR A 1 139 ? 9.083 0.820 0.822 1.00 72.50 139 TYR A C 1
ATOM 1170 O O . TYR A 1 139 ? 8.427 -0.199 0.632 1.00 72.50 139 TYR A O 1
ATOM 1178 N N . LEU A 1 140 ? 8.992 1.561 1.917 1.00 75.88 140 LEU A N 1
ATOM 1179 C CA . LEU A 1 140 ? 8.108 1.247 3.024 1.00 75.88 140 LEU A CA 1
ATOM 1180 C C . LEU A 1 140 ? 7.057 2.342 3.131 1.00 75.88 140 LEU A C 1
ATOM 1182 O O . LEU A 1 140 ? 7.395 3.524 3.100 1.00 75.88 140 LEU A O 1
ATOM 1186 N N . GLY A 1 141 ? 5.785 1.999 3.283 1.00 77.94 141 GLY A N 1
ATOM 1187 C CA . GLY A 1 141 ? 4.776 3.010 3.559 1.00 77.94 141 GLY A CA 1
ATOM 1188 C C . GLY A 1 141 ? 3.616 2.533 4.408 1.00 77.94 141 GLY A C 1
ATOM 1189 O O . GLY A 1 141 ? 3.449 1.347 4.672 1.00 77.94 141 GLY A O 1
ATOM 1190 N N . VAL A 1 142 ? 2.852 3.519 4.862 1.00 81.00 142 VAL A N 1
ATOM 1191 C CA . VAL A 1 142 ? 1.702 3.377 5.745 1.00 81.00 142 VAL A CA 1
ATOM 1192 C C . VAL A 1 142 ? 0.546 4.233 5.240 1.00 81.00 142 VAL A C 1
ATOM 1194 O O . VAL A 1 142 ? 0.739 5.352 4.750 1.00 81.00 142 VAL A O 1
ATOM 1197 N N . VAL A 1 143 ? -0.660 3.705 5.404 1.00 81.56 143 VAL A N 1
ATOM 1198 C CA . VAL A 1 143 ? -1.940 4.383 5.250 1.00 81.56 143 VAL A CA 1
ATOM 1199 C C . VAL A 1 143 ? -2.689 4.303 6.573 1.00 81.56 143 VAL A C 1
ATOM 1201 O O . VAL A 1 143 ? -2.904 3.211 7.093 1.00 81.56 143 VAL A O 1
ATOM 1204 N N . ILE A 1 144 ? -3.078 5.451 7.121 1.00 82.69 144 ILE A N 1
ATOM 1205 C CA . ILE A 1 144 ? -3.780 5.533 8.406 1.00 82.69 144 ILE A CA 1
ATOM 1206 C C . ILE A 1 144 ? -4.774 6.696 8.406 1.00 82.69 144 ILE A C 1
ATOM 1208 O O . ILE A 1 144 ? -4.491 7.768 7.861 1.00 82.69 144 ILE A O 1
ATOM 1212 N N . HIS A 1 145 ? -5.946 6.486 8.998 1.00 82.62 145 HIS A N 1
ATOM 1213 C CA . HIS A 1 145 ? -6.970 7.517 9.140 1.00 82.62 145 HIS A CA 1
ATOM 1214 C C . HIS A 1 145 ? -6.523 8.613 10.119 1.00 82.62 145 HIS A C 1
ATOM 1216 O O . HIS A 1 145 ? -5.938 8.314 11.157 1.00 82.62 145 HIS A O 1
ATOM 1222 N N . GLN A 1 146 ? -6.797 9.885 9.823 1.00 81.75 146 GLN A N 1
ATOM 1223 C CA . GLN A 1 146 ? -6.385 11.030 10.653 1.00 81.75 146 GLN A CA 1
ATOM 1224 C C . GLN A 1 146 ? -7.023 11.022 12.040 1.00 81.75 146 GLN A C 1
ATOM 1226 O O . GLN A 1 146 ? -6.417 11.505 12.991 1.00 81.75 146 GLN A O 1
ATOM 1231 N N . GLU A 1 147 ? -8.219 10.451 12.154 1.00 82.81 147 GLU A N 1
ATOM 1232 C CA . GLU A 1 147 ? -8.937 10.318 13.425 1.00 82.81 147 GLU A CA 1
ATOM 1233 C C . GLU A 1 147 ? -8.587 9.028 14.177 1.00 82.81 147 GLU A C 1
ATOM 1235 O O . GLU A 1 147 ? -9.187 8.730 15.207 1.00 82.81 147 GLU A O 1
ATOM 1240 N N . HIS A 1 148 ? -7.619 8.245 13.687 1.00 81.94 148 HIS A N 1
ATOM 1241 C CA . HIS A 1 148 ? -7.173 7.061 14.407 1.00 81.94 148 HIS A CA 1
ATOM 1242 C C . HIS A 1 148 ? -6.673 7.463 15.809 1.00 81.94 148 HIS A C 1
ATOM 1244 O O . HIS A 1 148 ? -5.808 8.338 15.912 1.00 81.94 148 HIS A O 1
ATOM 1250 N N . PRO A 1 149 ? -7.141 6.827 16.900 1.00 82.00 149 PRO A N 1
ATOM 1251 C CA . PRO A 1 149 ? -6.806 7.251 18.266 1.00 82.00 149 PRO A CA 1
ATOM 1252 C C . PRO A 1 149 ? -5.296 7.219 18.534 1.00 82.00 149 PRO A C 1
ATOM 1254 O O . PRO A 1 149 ? -4.759 8.072 19.234 1.00 82.00 149 PRO A O 1
ATOM 1257 N N . ASN A 1 150 ? -4.597 6.281 17.892 1.00 78.44 150 ASN A N 1
ATOM 1258 C CA . ASN A 1 150 ? -3.145 6.132 17.982 1.00 78.44 150 ASN A CA 1
ATOM 1259 C C . ASN A 1 150 ? -2.391 6.768 16.802 1.00 78.44 150 ASN A C 1
ATOM 1261 O O . ASN A 1 150 ? -1.243 6.407 16.565 1.00 78.44 150 ASN A O 1
ATOM 1265 N N . PHE A 1 151 ? -3.011 7.678 16.038 1.00 82.62 151 PHE A N 1
ATOM 1266 C CA . PHE A 1 151 ? -2.444 8.239 14.805 1.00 82.62 151 PHE A CA 1
ATOM 1267 C C . PHE A 1 151 ? -0.995 8.715 14.981 1.00 82.62 151 PHE A C 1
ATOM 1269 O O . PHE A 1 151 ? -0.087 8.203 14.330 1.00 82.62 151 PHE A O 1
ATOM 1276 N N . PHE A 1 152 ? -0.749 9.650 15.903 1.00 81.88 152 PHE A N 1
ATOM 1277 C CA . PHE A 1 152 ? 0.591 10.209 16.114 1.00 81.88 152 PHE A CA 1
ATOM 1278 C C . PHE A 1 152 ? 1.600 9.169 16.599 1.00 81.88 152 PHE A C 1
ATOM 1280 O O . PHE A 1 152 ? 2.751 9.173 16.166 1.00 81.88 152 PHE A O 1
ATOM 1287 N N . TYR A 1 153 ? 1.160 8.273 17.476 1.00 80.06 153 TYR A N 1
ATOM 1288 C CA . TYR A 1 153 ? 2.014 7.253 18.061 1.00 80.06 153 TYR A CA 1
ATOM 1289 C C . TYR A 1 153 ? 2.445 6.213 17.022 1.00 80.06 153 TYR A C 1
ATOM 1291 O O . TYR A 1 153 ? 3.637 5.934 16.899 1.00 80.06 153 TYR A O 1
ATOM 1299 N N . PHE A 1 154 ? 1.509 5.744 16.189 1.00 78.38 154 PHE A N 1
ATOM 1300 C CA . PHE A 1 154 ? 1.814 4.845 15.079 1.00 78.38 154 PHE A CA 1
ATOM 1301 C C . PHE A 1 154 ? 2.783 5.499 14.096 1.00 78.38 154 PHE A C 1
ATOM 1303 O O . PHE A 1 154 ? 3.754 4.877 13.678 1.00 78.38 154 PHE A O 1
ATOM 1310 N N . LEU A 1 155 ? 2.564 6.769 13.741 1.00 79.88 155 LEU A N 1
ATOM 1311 C CA . LEU A 1 155 ? 3.468 7.469 12.829 1.00 79.88 155 LEU A CA 1
ATOM 1312 C C . LEU A 1 155 ? 4.885 7.601 13.385 1.00 79.88 155 LEU A C 1
ATOM 1314 O O . LEU A 1 155 ? 5.845 7.460 12.627 1.00 79.88 155 LEU A O 1
ATOM 1318 N N . MET A 1 156 ? 5.024 7.849 14.687 1.00 82.06 156 MET A N 1
ATOM 1319 C CA . MET A 1 156 ? 6.329 7.873 15.340 1.00 82.06 156 MET A CA 1
ATOM 1320 C C . MET A 1 156 ? 7.000 6.498 15.333 1.00 82.06 156 MET A C 1
ATOM 1322 O O . MET A 1 156 ? 8.159 6.410 14.931 1.00 82.06 156 MET A O 1
ATOM 1326 N N . ALA A 1 157 ? 6.283 5.442 15.728 1.00 79.25 157 ALA A N 1
ATOM 1327 C CA . ALA A 1 157 ? 6.801 4.073 15.732 1.00 79.25 157 ALA A CA 1
ATOM 1328 C C . ALA A 1 157 ? 7.216 3.630 14.320 1.00 79.25 157 ALA A C 1
ATOM 1330 O O . ALA A 1 157 ? 8.328 3.153 14.106 1.00 79.25 157 AL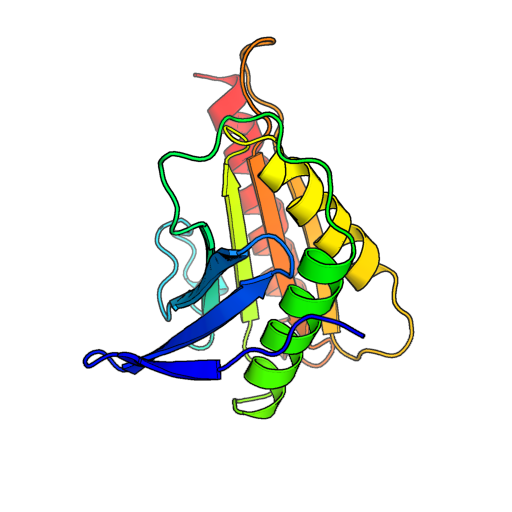A A O 1
ATOM 1331 N N . PHE A 1 158 ? 6.373 3.903 13.323 1.00 79.38 158 PHE A N 1
ATOM 1332 C CA . PHE A 1 158 ? 6.658 3.627 11.920 1.00 79.38 158 PHE A CA 1
ATOM 1333 C C . PHE A 1 158 ? 7.886 4.398 11.412 1.00 79.38 158 PHE A C 1
ATOM 1335 O O . PHE A 1 158 ? 8.730 3.833 10.719 1.00 79.38 158 PHE A O 1
ATOM 1342 N N . HIS A 1 159 ? 8.033 5.677 11.776 1.00 79.12 159 HIS A N 1
ATOM 1343 C CA . HIS A 1 159 ? 9.205 6.474 11.404 1.00 79.12 159 HIS A CA 1
ATOM 1344 C C . HIS A 1 159 ? 10.493 5.971 12.066 1.00 79.12 159 HIS A C 1
ATOM 1346 O O . HIS A 1 159 ? 11.540 5.904 11.416 1.00 79.12 159 HIS A O 1
ATOM 1352 N N . TYR A 1 160 ? 10.417 5.601 13.345 1.00 80.94 160 TYR A N 1
ATOM 1353 C CA . TYR A 1 160 ? 11.528 5.006 14.078 1.00 80.94 160 TYR A CA 1
ATOM 1354 C C . TYR A 1 160 ? 11.961 3.688 13.430 1.00 80.94 160 TYR A C 1
ATOM 1356 O O . TYR A 1 160 ? 13.136 3.528 13.101 1.00 80.94 160 TYR A O 1
ATOM 1364 N N . HIS A 1 161 ? 11.009 2.801 13.137 1.00 77.44 161 HIS A N 1
ATOM 1365 C CA . HIS A 1 161 ? 11.279 1.523 12.490 1.00 77.44 161 HIS A CA 1
ATOM 1366 C C . HIS A 1 161 ? 11.877 1.699 11.087 1.00 77.44 161 HIS A C 1
ATOM 1368 O O . HIS A 1 161 ? 12.915 1.117 10.784 1.00 77.44 161 HIS A O 1
ATOM 1374 N N . ALA A 1 162 ? 11.302 2.577 10.258 1.00 75.06 162 ALA A N 1
ATOM 1375 C CA . ALA A 1 162 ? 11.858 2.900 8.944 1.00 75.06 162 ALA A CA 1
ATOM 1376 C C . ALA A 1 162 ? 13.309 3.405 9.044 1.00 75.06 162 ALA A C 1
ATOM 1378 O O . ALA A 1 162 ? 14.153 3.067 8.216 1.00 75.06 162 ALA A O 1
ATOM 1379 N N . THR A 1 163 ? 13.618 4.190 10.080 1.00 75.12 163 THR A N 1
ATOM 1380 C CA . THR A 1 163 ? 14.974 4.696 10.328 1.00 75.12 163 THR A CA 1
ATOM 1381 C C . THR A 1 163 ? 15.931 3.586 10.769 1.00 75.12 163 THR A C 1
ATOM 1383 O O . THR A 1 163 ? 17.074 3.561 10.312 1.00 75.12 163 THR A O 1
ATOM 1386 N N . LEU A 1 164 ? 15.476 2.652 11.610 1.00 74.50 164 LEU A N 1
ATOM 1387 C CA . LEU A 1 164 ? 16.259 1.480 12.004 1.00 74.50 164 LEU A CA 1
ATOM 1388 C C . LEU A 1 164 ? 16.544 0.558 10.819 1.00 74.50 164 LEU A C 1
ATOM 1390 O O . LEU A 1 164 ? 17.686 0.141 10.663 1.00 74.50 164 LEU A O 1
ATOM 1394 N N . MET A 1 165 ? 15.557 0.292 9.958 1.00 69.38 165 MET A N 1
ATOM 1395 C CA . MET A 1 165 ? 15.766 -0.503 8.742 1.00 69.38 165 MET A CA 1
ATOM 1396 C C . MET A 1 165 ? 16.846 0.123 7.852 1.00 69.38 165 MET A C 1
ATOM 1398 O O . MET A 1 165 ? 17.789 -0.556 7.458 1.00 69.38 165 MET A O 1
ATOM 1402 N N . VAL A 1 166 ? 16.784 1.442 7.629 1.00 65.31 166 VAL A N 1
ATOM 1403 C CA . VAL A 1 166 ? 17.822 2.184 6.888 1.00 65.31 166 VAL A CA 1
ATOM 1404 C C . VAL A 1 166 ? 19.195 2.093 7.569 1.00 65.31 166 VAL A C 1
ATOM 1406 O O . VAL A 1 166 ? 20.219 2.047 6.887 1.00 65.31 166 VAL A O 1
ATOM 1409 N N . ALA A 1 167 ? 19.255 2.117 8.903 1.00 60.66 167 ALA A N 1
ATOM 1410 C CA . ALA A 1 167 ? 20.513 2.042 9.646 1.00 60.66 167 ALA A CA 1
ATOM 1411 C C . ALA A 1 167 ? 21.128 0.635 9.609 1.00 60.66 167 ALA A C 1
ATOM 1413 O O . ALA A 1 167 ? 22.329 0.514 9.380 1.00 60.66 167 ALA A O 1
ATOM 1414 N N . HIS A 1 168 ? 20.312 -0.408 9.782 1.00 59.78 168 HIS A N 1
ATOM 1415 C CA . HIS A 1 168 ? 20.744 -1.802 9.717 1.00 59.78 168 HIS A CA 1
ATOM 1416 C C . HIS A 1 168 ? 21.226 -2.181 8.322 1.00 59.78 168 HIS A C 1
ATOM 1418 O O . HIS A 1 168 ? 22.301 -2.768 8.198 1.00 59.78 168 HIS A O 1
ATOM 1424 N N . GLU A 1 169 ? 20.498 -1.771 7.282 1.00 53.12 169 GLU A N 1
ATOM 1425 C CA . GLU A 1 169 ? 20.930 -1.961 5.901 1.00 53.12 169 GLU A CA 1
ATOM 1426 C C . GLU A 1 169 ? 22.282 -1.291 5.638 1.00 53.12 169 GLU A C 1
ATOM 1428 O O . GLU A 1 169 ? 23.140 -1.914 5.039 1.00 53.12 169 GLU A O 1
ATOM 1433 N N . LYS A 1 170 ? 22.556 -0.091 6.167 1.00 45.22 170 LYS A N 1
ATOM 1434 C CA . LYS A 1 170 ? 23.874 0.570 6.033 1.00 45.22 170 LYS A CA 1
ATOM 1435 C C . LYS A 1 170 ? 25.043 -0.141 6.728 1.00 45.22 170 LYS A C 1
ATOM 1437 O O . LYS A 1 170 ? 26.190 0.199 6.443 1.00 45.22 170 LYS A O 1
ATOM 1442 N N . THR A 1 171 ? 24.771 -1.045 7.667 1.00 42.72 171 THR A N 1
ATOM 1443 C CA . THR A 1 171 ? 25.793 -1.760 8.456 1.00 42.72 171 THR A CA 1
ATOM 1444 C C . THR A 1 171 ? 26.065 -3.191 7.987 1.00 42.72 171 THR A C 1
ATOM 1446 O O . THR A 1 171 ? 26.990 -3.812 8.512 1.00 42.72 171 THR A O 1
ATOM 1449 N N . ALA A 1 172 ? 25.280 -3.699 7.032 1.00 40.75 172 ALA A N 1
ATOM 1450 C CA . ALA A 1 172 ? 25.421 -5.024 6.425 1.00 40.75 172 ALA A CA 1
ATOM 1451 C C . ALA A 1 172 ? 26.206 -4.954 5.105 1.00 40.75 172 ALA A C 1
ATOM 1453 O O . ALA A 1 172 ? 26.978 -5.904 4.842 1.00 40.75 172 ALA A O 1
#

Sequence (172 aa):
MGYPFTPHCDLQEKPYYFFVTDKGLSYVVEFYRSMNHFDDDVLYNEGKTFEVNFRRLDSEYNSKSHYDPFIAITLRNIILFHIQQHDELNIYTFLCDSVDLLDKVRSKYFRRMAKSKGLDWKFISFEILPPNPNGSASYLGVVIHQEHPNFFYFLMAFHYHATLMVAHEKTA

Radius of gyration: 16.08 Å; chains: 1; bounding box: 41×37×42 Å